Protein AF-A0A0P4UXC6-F1 (afdb_monomer_lite)

Secondary structure (DSSP, 8-state):
----HHHHHHTT--TT--EEEEE-TTSPEEEEES---GGGGTTTS--TTS----HHHHHHHHHHHHHHT-

Foldseek 3Di:
DDDDPVRCVVQVPDVVWDWDWDQDPVRDIDIHTPPDDVVVCPCVPDDPPDDDDDPVRVVVVVVVVVVVVD

pLDDT: mean 85.82, std 9.83, range [62.12, 97.0]

Sequence (70 aa):
MTIPPEIQAHLKLQPGSRVEFIIDGSGAVKVLPLDISVANLAGILHRPDTPTVSIDEMNQAIQDEINHRA

Structure (mmCIF, N/CA/C/O backbone):
data_AF-A0A0P4UXC6-F1
#
_entry.id   AF-A0A0P4UXC6-F1
#
loop_
_atom_site.group_PDB
_atom_site.id
_atom_site.type_symbol
_atom_site.label_atom_id
_atom_site.label_alt_id
_atom_site.label_comp_id
_atom_site.label_asym_id
_atom_site.label_entity_id
_atom_site.label_seq_id
_atom_site.pdbx_PDB_ins_code
_atom_site.Cartn_x
_atom_site.Cartn_y
_atom_site.Cartn_z
_atom_site.occupancy
_atom_site.B_iso_or_equiv
_atom_site.auth_seq_id
_atom_site.auth_comp_id
_atom_site.auth_asym_id
_atom_site.auth_atom_id
_atom_site.pdbx_PDB_model_num
ATOM 1 N N . MET A 1 1 ? 17.228 -8.901 -10.806 1.00 72.56 1 MET A N 1
ATOM 2 C CA . MET A 1 1 ? 15.919 -8.390 -11.265 1.00 72.56 1 MET A CA 1
ATOM 3 C C . MET A 1 1 ? 15.978 -6.879 -11.202 1.00 72.56 1 MET A C 1
ATOM 5 O O . MET A 1 1 ? 16.425 -6.363 -10.186 1.00 72.56 1 MET A O 1
ATOM 9 N N . THR A 1 2 ? 15.566 -6.196 -12.265 1.00 86.62 2 THR A N 1
ATOM 10 C CA . THR A 1 2 ? 15.576 -4.731 -12.330 1.00 86.62 2 THR A CA 1
ATOM 11 C C . THR A 1 2 ? 14.142 -4.249 -12.450 1.00 86.62 2 THR A C 1
ATOM 13 O O . THR A 1 2 ? 13.405 -4.740 -13.301 1.00 86.62 2 THR A O 1
ATOM 16 N N . ILE A 1 3 ? 13.749 -3.302 -11.602 1.00 88.25 3 ILE A N 1
ATOM 17 C CA . ILE A 1 3 ? 12.468 -2.607 -11.732 1.00 88.25 3 ILE A CA 1
ATOM 18 C C . ILE A 1 3 ? 12.683 -1.460 -12.730 1.00 88.25 3 ILE A C 1
ATOM 20 O O . ILE A 1 3 ? 13.616 -0.680 -12.524 1.00 88.25 3 ILE A O 1
ATOM 24 N N . PRO A 1 4 ? 11.889 -1.341 -13.806 1.00 92.62 4 PRO A N 1
ATOM 25 C CA . PRO A 1 4 ? 12.039 -0.255 -14.772 1.00 92.62 4 PRO A CA 1
ATOM 26 C C . PRO A 1 4 ? 11.946 1.136 -14.114 1.00 92.62 4 PRO A C 1
ATOM 28 O O . PRO A 1 4 ? 11.187 1.291 -13.152 1.00 92.62 4 PRO A O 1
ATOM 31 N N . PRO A 1 5 ? 12.669 2.159 -14.614 1.00 91.44 5 PRO A N 1
ATOM 32 C CA . PRO A 1 5 ? 12.703 3.491 -13.999 1.00 91.44 5 PRO A CA 1
ATOM 33 C C . PRO A 1 5 ? 11.321 4.130 -13.810 1.00 91.44 5 PRO A C 1
ATOM 35 O O . PRO A 1 5 ? 11.054 4.742 -12.780 1.00 91.44 5 PRO A O 1
ATOM 38 N N . GLU A 1 6 ? 10.418 3.937 -14.770 1.00 93.81 6 GLU A N 1
ATOM 39 C CA . GLU A 1 6 ? 9.029 4.410 -14.709 1.00 93.81 6 GLU A CA 1
ATOM 40 C C . GLU A 1 6 ? 8.244 3.809 -13.534 1.00 93.81 6 GLU A C 1
ATOM 42 O O . GLU A 1 6 ? 7.524 4.524 -12.837 1.00 93.81 6 GLU A O 1
ATOM 47 N N . ILE A 1 7 ? 8.452 2.521 -13.245 1.00 91.00 7 ILE A N 1
ATOM 48 C CA . ILE A 1 7 ? 7.821 1.834 -12.115 1.00 91.00 7 ILE A CA 1
ATOM 49 C C . ILE A 1 7 ? 8.455 2.284 -10.794 1.00 91.00 7 ILE A C 1
ATOM 51 O O . ILE A 1 7 ? 7.735 2.503 -9.821 1.00 91.00 7 ILE A O 1
ATOM 55 N N . GLN A 1 8 ? 9.779 2.490 -10.753 1.00 90.12 8 GLN A N 1
ATOM 56 C CA . GLN A 1 8 ? 10.450 3.044 -9.568 1.00 90.12 8 GLN A CA 1
ATOM 57 C C . GLN A 1 8 ? 9.906 4.431 -9.215 1.00 90.12 8 GLN A C 1
ATOM 59 O O . GLN A 1 8 ? 9.585 4.681 -8.056 1.00 90.12 8 GLN A O 1
ATOM 64 N N . ALA A 1 9 ? 9.760 5.310 -10.209 1.00 90.50 9 ALA A N 1
ATOM 65 C CA . ALA A 1 9 ? 9.219 6.651 -10.019 1.00 90.50 9 ALA A CA 1
ATOM 66 C C . ALA A 1 9 ? 7.751 6.614 -9.569 1.00 90.50 9 ALA A C 1
ATOM 68 O O . ALA A 1 9 ? 7.378 7.318 -8.630 1.00 90.50 9 ALA A O 1
ATOM 69 N N . HIS A 1 10 ? 6.931 5.759 -10.189 1.00 89.31 10 HIS A N 1
ATOM 70 C CA . HIS A 1 10 ? 5.520 5.605 -9.839 1.00 89.31 10 HIS A CA 1
ATOM 71 C C . HIS A 1 10 ? 5.326 5.126 -8.393 1.00 89.31 10 HIS A C 1
ATOM 73 O O . HIS A 1 10 ? 4.514 5.678 -7.653 1.00 89.31 10 HIS A O 1
ATOM 79 N N . LEU A 1 11 ? 6.119 4.139 -7.973 1.00 87.81 11 LEU A N 1
ATOM 80 C CA . LEU A 1 11 ? 6.093 3.584 -6.618 1.00 87.81 11 LEU A CA 1
ATOM 81 C C . LEU A 1 11 ? 6.963 4.370 -5.622 1.00 87.81 11 LEU A C 1
ATOM 83 O O . LEU A 1 11 ? 7.044 3.989 -4.456 1.00 87.81 11 LEU A O 1
ATOM 87 N N . LYS A 1 12 ? 7.601 5.464 -6.065 1.00 88.44 12 LYS A N 1
ATOM 88 C CA . LYS A 1 12 ? 8.506 6.320 -5.278 1.00 88.44 12 LYS A CA 1
ATOM 89 C C . LYS A 1 12 ? 9.629 5.541 -4.578 1.00 88.44 12 LYS A C 1
ATOM 91 O O . LYS A 1 12 ? 10.028 5.880 -3.466 1.00 88.44 12 LYS A O 1
ATOM 96 N N . LEU A 1 13 ? 10.146 4.503 -5.233 1.00 88.69 13 LEU A N 1
ATOM 97 C CA . LEU A 1 13 ? 11.222 3.673 -4.698 1.00 88.69 13 LEU A CA 1
ATOM 98 C C . LEU A 1 13 ? 12.547 4.435 -4.712 1.00 88.69 13 LEU A C 1
ATOM 100 O O . LEU A 1 13 ? 12.849 5.178 -5.644 1.00 88.69 13 LEU A O 1
ATOM 104 N N . GLN A 1 14 ? 13.347 4.215 -3.679 1.00 87.81 14 GLN A N 1
ATOM 105 C CA . GLN A 1 14 ? 14.718 4.688 -3.541 1.00 87.81 14 GLN A CA 1
ATOM 106 C C . GLN A 1 14 ? 15.626 3.492 -3.220 1.00 87.81 14 GLN A C 1
ATOM 108 O O . GLN A 1 14 ? 15.137 2.438 -2.798 1.00 87.81 14 GLN A O 1
ATOM 113 N N . PRO A 1 15 ? 16.954 3.610 -3.391 1.00 87.50 15 PRO A N 1
ATOM 114 C CA . PRO A 1 15 ? 17.875 2.600 -2.885 1.00 87.50 15 PRO A CA 1
ATOM 115 C C . PRO A 1 15 ? 17.616 2.323 -1.396 1.00 87.50 15 PRO A C 1
ATOM 117 O O . PRO A 1 15 ? 17.674 3.230 -0.570 1.00 87.50 15 PRO A O 1
ATOM 120 N N . GLY A 1 16 ? 17.305 1.067 -1.066 1.00 87.00 16 GLY A N 1
ATOM 121 C CA . GLY A 1 16 ? 16.949 0.643 0.293 1.00 87.00 16 GLY A CA 1
ATOM 122 C C . GLY A 1 16 ? 15.446 0.596 0.604 1.00 87.00 16 GLY A C 1
ATOM 123 O O . GLY A 1 16 ? 15.093 0.086 1.666 1.00 87.00 16 GLY A O 1
ATOM 124 N N . SER A 1 17 ? 14.569 1.053 -0.299 1.00 87.38 17 SER A N 1
ATOM 125 C CA . SER A 1 17 ? 13.115 0.915 -0.139 1.00 87.38 17 SER A CA 1
ATOM 126 C C . SER A 1 17 ? 12.682 -0.547 -0.061 1.00 87.38 17 SER A C 1
ATOM 128 O O . SER A 1 17 ? 13.185 -1.404 -0.794 1.00 87.38 17 SER A O 1
ATOM 130 N N . ARG A 1 18 ? 11.706 -0.823 0.803 1.00 88.25 18 ARG A N 1
ATOM 131 C CA . ARG A 1 18 ? 11.125 -2.155 0.983 1.00 88.25 18 ARG A CA 1
ATOM 132 C C . ARG A 1 18 ? 9.868 -2.315 0.137 1.00 88.25 18 ARG A C 1
ATOM 134 O O . ARG A 1 18 ? 9.037 -1.411 0.051 1.00 88.25 18 ARG A O 1
ATOM 141 N N . VAL A 1 19 ? 9.720 -3.491 -0.463 1.00 90.56 19 VAL A N 1
ATOM 142 C CA . VAL A 1 19 ? 8.551 -3.859 -1.266 1.00 90.56 19 VAL A CA 1
ATOM 143 C C . VAL A 1 19 ? 8.060 -5.250 -0.889 1.00 90.56 19 VAL A C 1
ATOM 145 O O . VAL A 1 19 ? 8.848 -6.111 -0.499 1.00 90.56 19 VAL A O 1
ATOM 148 N N . GLU A 1 20 ? 6.762 -5.463 -1.039 1.00 91.50 20 GLU A N 1
ATOM 149 C CA . GLU A 1 20 ? 6.104 -6.756 -0.917 1.00 91.50 20 GLU A CA 1
ATOM 150 C C . GLU A 1 20 ? 5.697 -7.264 -2.301 1.00 91.50 20 GLU A C 1
ATOM 152 O O . GLU A 1 20 ? 5.208 -6.503 -3.140 1.00 91.50 20 GLU A O 1
ATOM 157 N N . PHE A 1 21 ? 5.905 -8.559 -2.537 1.00 92.25 21 PHE A N 1
ATOM 158 C CA . PHE A 1 21 ? 5.496 -9.242 -3.759 1.0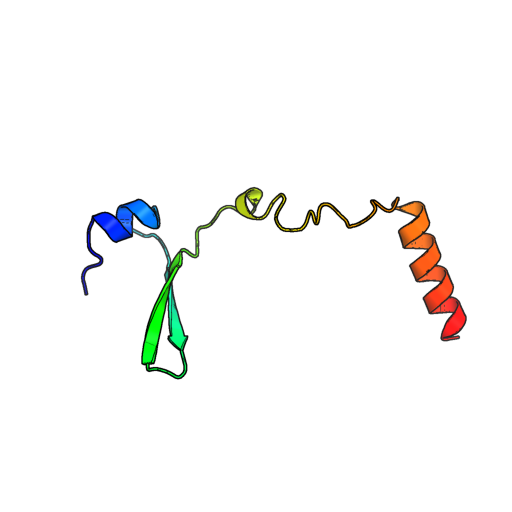0 92.25 21 PHE A CA 1
ATOM 159 C C . PHE A 1 21 ? 4.342 -10.187 -3.444 1.00 92.25 21 PHE A C 1
ATOM 161 O O . PHE A 1 21 ? 4.491 -11.098 -2.633 1.00 92.25 21 PHE A O 1
ATOM 168 N N . ILE A 1 22 ? 3.211 -9.993 -4.116 1.00 94.38 22 ILE A N 1
ATOM 169 C CA . ILE A 1 22 ? 2.020 -10.830 -3.964 1.00 94.38 22 ILE A CA 1
ATOM 170 C C . ILE A 1 22 ? 1.758 -11.531 -5.289 1.00 94.38 22 ILE A C 1
ATOM 172 O O . ILE A 1 22 ? 1.655 -10.878 -6.325 1.00 94.38 22 ILE A O 1
ATOM 176 N N . ILE A 1 23 ? 1.628 -12.854 -5.254 1.00 95.06 23 ILE A N 1
ATOM 177 C CA . ILE A 1 23 ? 1.263 -13.661 -6.419 1.00 95.06 23 ILE A CA 1
ATOM 178 C C . ILE A 1 23 ? -0.224 -13.975 -6.307 1.00 95.06 23 ILE A C 1
ATOM 180 O O . ILE A 1 23 ? -0.660 -14.530 -5.298 1.00 95.06 23 ILE A O 1
ATOM 184 N N . ASP A 1 24 ? -1.008 -13.599 -7.313 1.00 93.56 24 ASP A N 1
ATOM 185 C CA . ASP A 1 24 ? -2.424 -13.960 -7.350 1.00 93.56 24 ASP A CA 1
ATOM 186 C C . ASP A 1 24 ? -2.668 -15.326 -8.014 1.00 93.56 24 ASP A C 1
ATOM 188 O O . ASP A 1 24 ? -1.758 -15.964 -8.545 1.00 93.56 24 ASP A O 1
ATOM 192 N N . GLY A 1 25 ? -3.920 -15.793 -7.982 1.00 93.19 25 GLY A N 1
ATOM 193 C CA . GLY A 1 25 ? -4.300 -17.102 -8.524 1.00 93.19 25 GLY A CA 1
ATOM 194 C C . GLY A 1 25 ? -4.099 -17.259 -10.037 1.00 93.19 25 GLY A C 1
ATOM 195 O O . GLY A 1 25 ? -4.143 -18.382 -10.529 1.00 93.19 25 GLY A O 1
ATOM 196 N N . SER A 1 26 ? -3.864 -16.167 -10.774 1.00 93.56 26 SER A N 1
ATOM 197 C CA . SER A 1 26 ? -3.527 -16.202 -12.203 1.00 93.56 26 SER A CA 1
ATOM 198 C C . SER A 1 26 ? -2.018 -16.297 -12.462 1.00 93.56 26 SER A C 1
ATOM 200 O O . SER A 1 26 ? -1.598 -16.475 -13.603 1.00 93.56 26 SER A O 1
ATOM 202 N N . GLY A 1 27 ? -1.199 -16.183 -11.409 1.00 91.69 27 GLY A N 1
ATOM 203 C CA . GLY A 1 27 ? 0.256 -16.099 -11.498 1.00 91.69 27 GLY A CA 1
ATOM 204 C C . GLY A 1 27 ? 0.775 -14.679 -11.741 1.00 91.69 27 GLY A C 1
ATOM 205 O O . GLY A 1 27 ? 1.982 -14.499 -11.910 1.00 91.69 27 GLY A O 1
ATOM 206 N N . ALA A 1 28 ? -0.097 -13.664 -11.744 1.00 94.12 28 ALA A N 1
ATOM 207 C CA . ALA A 1 28 ? 0.337 -12.279 -11.842 1.00 94.12 28 ALA A CA 1
ATOM 208 C C . ALA A 1 28 ? 0.996 -11.836 -10.528 1.00 94.12 28 ALA A C 1
ATOM 210 O O . ALA A 1 28 ? 0.519 -12.139 -9.432 1.00 94.12 28 ALA A O 1
ATOM 211 N N . VAL A 1 29 ? 2.102 -11.100 -10.652 1.00 92.19 29 VAL A N 1
ATOM 212 C CA . VAL A 1 29 ? 2.864 -10.580 -9.514 1.00 92.19 29 VAL A CA 1
ATOM 213 C C . VAL A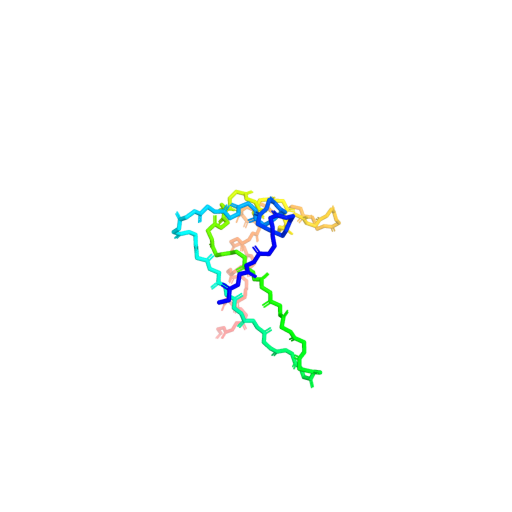 1 29 ? 2.523 -9.110 -9.308 1.00 92.19 29 VAL A C 1
ATOM 215 O O . VAL A 1 29 ? 2.765 -8.275 -10.179 1.00 92.19 29 VAL A O 1
ATOM 218 N N . LYS A 1 30 ? 1.989 -8.785 -8.134 1.00 91.75 30 LYS A N 1
ATOM 219 C CA . LYS A 1 30 ? 1.765 -7.417 -7.666 1.00 91.75 30 LYS A CA 1
ATOM 220 C C . LYS A 1 30 ? 2.930 -6.998 -6.782 1.00 91.75 30 LYS A C 1
ATOM 222 O O . LYS A 1 30 ? 3.380 -7.778 -5.947 1.00 91.75 30 LYS A O 1
ATOM 227 N N . VAL A 1 31 ? 3.396 -5.767 -6.961 1.00 90.75 31 VAL A N 1
ATOM 228 C CA . VAL A 1 31 ? 4.479 -5.174 -6.168 1.00 90.75 31 VAL A CA 1
ATOM 229 C C . VAL A 1 31 ? 3.909 -4.002 -5.386 1.00 90.75 31 VAL A C 1
ATOM 231 O O . VAL A 1 31 ? 3.372 -3.075 -5.993 1.00 90.75 31 VAL A O 1
ATOM 234 N N . LEU A 1 32 ? 4.018 -4.039 -4.060 1.00 89.25 32 LEU A N 1
ATOM 235 C CA . LEU A 1 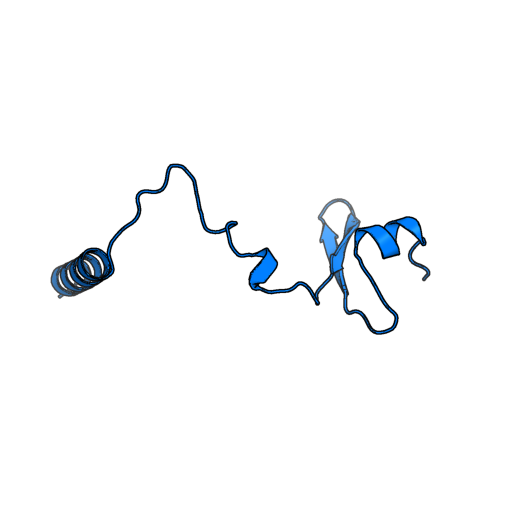32 ? 3.530 -2.981 -3.179 1.00 89.25 32 LEU A CA 1
ATOM 236 C C . LEU A 1 32 ? 4.693 -2.349 -2.402 1.00 89.25 32 LEU A C 1
ATOM 238 O O . LEU A 1 32 ? 5.498 -3.080 -1.829 1.00 89.25 32 LEU A O 1
ATOM 242 N N . PRO A 1 33 ? 4.811 -1.010 -2.355 1.00 89.31 33 PRO A N 1
ATOM 243 C CA . PRO A 1 33 ? 5.779 -0.340 -1.495 1.00 89.31 33 PRO A CA 1
ATOM 244 C C . PRO A 1 33 ? 5.351 -0.459 -0.028 1.00 89.31 33 PRO A C 1
ATOM 246 O O . PRO A 1 33 ? 4.198 -0.193 0.308 1.00 89.31 33 PRO A O 1
ATOM 249 N N . LEU A 1 34 ? 6.286 -0.834 0.848 1.00 84.19 34 LEU A N 1
ATOM 250 C CA . LEU A 1 34 ? 6.022 -0.996 2.284 1.00 84.19 34 LEU A CA 1
ATOM 251 C C . LEU A 1 34 ? 6.293 0.278 3.091 1.00 84.19 34 LEU A C 1
ATOM 253 O O . LEU A 1 34 ? 5.715 0.466 4.158 1.00 84.19 34 LEU A O 1
ATOM 257 N N . ASP A 1 35 ? 7.114 1.187 2.567 1.00 76.69 35 ASP A N 1
ATOM 258 C CA . ASP A 1 35 ? 7.503 2.428 3.249 1.00 76.69 35 ASP A CA 1
ATOM 259 C C . ASP A 1 35 ? 6.491 3.571 3.004 1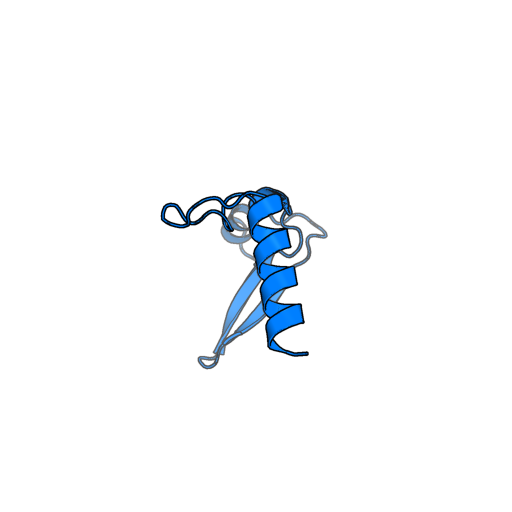.00 76.69 35 ASP A C 1
ATOM 261 O O . ASP A 1 35 ? 6.853 4.738 2.840 1.00 76.69 35 ASP A O 1
ATOM 265 N N . ILE A 1 36 ? 5.197 3.242 2.933 1.00 73.69 36 ILE A N 1
ATOM 266 C CA . ILE A 1 36 ? 4.131 4.233 2.760 1.00 73.69 36 ILE A CA 1
ATOM 267 C C . ILE A 1 36 ? 3.815 4.925 4.090 1.00 73.69 36 ILE A C 1
ATOM 269 O O . ILE A 1 36 ? 3.586 4.287 5.115 1.00 73.69 36 ILE A O 1
ATOM 273 N N . SER A 1 37 ? 3.783 6.260 4.075 1.00 74.88 37 SER A N 1
ATOM 274 C CA . SER A 1 37 ? 3.402 7.053 5.249 1.00 74.88 37 SER A CA 1
ATOM 275 C C . SER A 1 37 ? 1.986 6.699 5.709 1.00 74.88 37 SER A C 1
ATOM 277 O O . SER A 1 37 ? 1.064 6.680 4.894 1.00 74.88 37 SER A O 1
ATOM 279 N N . VAL A 1 38 ? 1.788 6.517 7.020 1.00 70.75 38 VAL A N 1
ATOM 280 C CA . VAL A 1 38 ? 0.459 6.316 7.636 1.00 70.75 38 VAL A CA 1
ATOM 281 C C . VAL A 1 38 ? -0.478 7.490 7.334 1.00 70.75 38 VAL A C 1
ATOM 283 O O . VAL A 1 38 ? -1.685 7.304 7.219 1.00 70.75 38 VAL A O 1
ATOM 286 N N . ALA A 1 39 ? 0.064 8.692 7.106 1.00 69.06 39 ALA A N 1
ATOM 287 C CA . ALA A 1 39 ? -0.724 9.843 6.673 1.00 69.06 39 ALA A CA 1
ATOM 288 C C . ALA A 1 39 ? -1.406 9.624 5.310 1.00 69.06 39 ALA A C 1
ATOM 290 O O . ALA A 1 39 ? -2.463 10.194 5.073 1.00 69.06 39 ALA A O 1
ATOM 291 N N . ASN A 1 40 ? -0.868 8.760 4.439 1.00 69.69 40 ASN A N 1
ATOM 292 C CA . ASN A 1 40 ? -1.525 8.397 3.178 1.00 69.69 40 ASN A CA 1
ATOM 293 C C . ASN A 1 40 ? -2.786 7.540 3.396 1.00 69.69 40 ASN A C 1
ATOM 295 O O . ASN A 1 40 ? -3.580 7.392 2.473 1.00 69.69 40 ASN A O 1
ATOM 299 N N . LEU A 1 41 ? -2.973 6.971 4.594 1.00 69.19 41 LEU A N 1
ATOM 30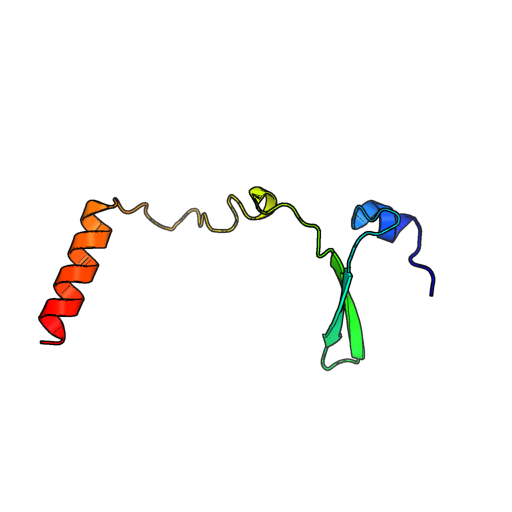0 C CA . LEU A 1 41 ? -4.203 6.279 4.987 1.00 69.19 41 LEU A CA 1
ATOM 301 C C . LEU A 1 41 ? -5.256 7.244 5.552 1.00 69.19 41 LEU A C 1
ATOM 303 O O . LEU A 1 41 ? -6.427 6.876 5.681 1.00 69.19 41 LEU A O 1
ATOM 307 N N . ALA A 1 42 ? -4.866 8.477 5.889 1.00 62.12 42 ALA A N 1
ATOM 308 C CA . ALA A 1 42 ? -5.798 9.484 6.375 1.00 62.12 42 ALA A CA 1
ATOM 309 C C . ALA A 1 42 ? -6.815 9.818 5.272 1.00 62.12 42 ALA A C 1
ATOM 311 O O . ALA A 1 42 ? -6.454 10.045 4.120 1.00 62.12 42 ALA A O 1
ATOM 312 N N . GLY A 1 43 ? -8.103 9.807 5.614 1.00 64.00 43 GLY A N 1
ATOM 313 C CA . GLY A 1 43 ? -9.188 10.003 4.649 1.00 64.00 43 GLY A CA 1
ATOM 314 C C . GLY A 1 43 ? -9.646 8.733 3.920 1.00 64.00 43 GLY A C 1
ATOM 315 O O . GLY A 1 43 ? -10.770 8.725 3.439 1.00 64.00 43 GLY A O 1
ATOM 316 N N . ILE A 1 44 ? -8.879 7.631 3.921 1.00 66.62 44 ILE A N 1
ATOM 317 C CA . ILE A 1 44 ? -9.363 6.327 3.409 1.00 66.62 44 ILE A CA 1
ATOM 318 C C . ILE A 1 44 ? -10.434 5.743 4.344 1.00 66.62 44 ILE A C 1
ATOM 320 O O . ILE A 1 44 ? -11.393 5.122 3.894 1.00 66.62 44 ILE A O 1
ATOM 324 N N . LEU A 1 45 ? -10.302 5.986 5.653 1.00 65.25 45 LEU A N 1
ATOM 325 C CA . LEU A 1 45 ? -11.327 5.632 6.641 1.00 65.25 45 LEU A CA 1
ATOM 326 C C . LEU A 1 45 ? -12.556 6.552 6.584 1.00 65.25 45 LEU A C 1
ATOM 328 O O . LEU A 1 45 ? -13.608 6.196 7.113 1.00 65.25 45 LEU A O 1
ATOM 332 N N . HIS A 1 46 ? -12.442 7.730 5.961 1.00 68.81 46 HIS A N 1
ATOM 333 C CA . HIS A 1 46 ? -13.574 8.633 5.808 1.00 68.81 46 HIS A CA 1
ATOM 334 C C . HIS A 1 46 ? -14.443 8.160 4.642 1.00 68.81 46 HIS A C 1
ATOM 336 O O . HIS A 1 46 ? -14.086 8.291 3.474 1.00 68.81 46 HIS A O 1
ATOM 342 N N . ARG A 1 47 ? -15.608 7.606 4.969 1.00 71.94 47 ARG A N 1
ATOM 343 C CA . ARG A 1 47 ? -16.664 7.323 3.997 1.00 71.94 47 ARG A CA 1
ATOM 344 C C . ARG A 1 47 ? -17.623 8.521 3.991 1.00 71.94 47 ARG A C 1
ATOM 346 O O . ARG A 1 47 ? -18.160 8.814 5.058 1.00 71.94 47 ARG A O 1
ATOM 353 N N . PRO A 1 48 ? -17.858 9.186 2.840 1.00 72.19 48 PRO A N 1
ATOM 354 C CA . PRO A 1 48 ? -18.683 10.399 2.766 1.00 72.19 48 PRO A CA 1
ATOM 355 C C . PRO A 1 48 ? -20.077 10.237 3.381 1.00 72.19 48 PRO A C 1
ATOM 357 O O . PRO A 1 48 ? -20.567 11.138 4.051 1.00 72.19 48 PRO A O 1
ATOM 360 N N . ASP A 1 49 ? -20.677 9.058 3.211 1.00 82.19 49 ASP A N 1
ATOM 361 C CA . ASP A 1 49 ? -22.025 8.749 3.699 1.00 82.19 49 ASP A CA 1
ATOM 362 C C . ASP A 1 49 ? -22.034 8.102 5.092 1.00 82.19 49 ASP A C 1
ATOM 364 O O . ASP A 1 49 ? -23.060 7.597 5.543 1.00 82.19 49 ASP A O 1
ATOM 368 N N . THR A 1 50 ? -20.886 8.034 5.774 1.00 81.38 50 THR A N 1
ATOM 369 C CA . THR A 1 50 ? -20.828 7.522 7.146 1.00 81.38 50 THR A CA 1
ATOM 370 C C . THR A 1 50 ? -21.018 8.674 8.128 1.00 81.38 50 THR A C 1
ATOM 372 O O . THR A 1 50 ? -20.171 9.570 8.174 1.00 81.38 50 THR A O 1
ATOM 375 N N . PRO A 1 51 ? -22.110 8.669 8.916 1.00 83.06 51 PRO A N 1
ATOM 376 C CA . PRO A 1 51 ? -22.348 9.706 9.905 1.00 83.06 51 PRO A CA 1
ATOM 377 C C . PRO A 1 51 ? -21.234 9.702 10.950 1.00 83.06 51 PRO A C 1
ATOM 379 O O . PRO A 1 51 ? -20.764 8.651 11.391 1.00 83.06 51 PRO A O 1
ATOM 382 N N . THR A 1 52 ? -20.804 10.896 11.345 1.00 84.81 52 THR A N 1
ATOM 383 C CA . THR A 1 52 ? -19.867 11.062 12.453 1.00 84.81 52 THR A CA 1
ATOM 384 C C . THR A 1 52 ? -20.583 10.744 13.756 1.00 84.81 52 THR A C 1
ATOM 386 O O . THR A 1 52 ? -21.644 11.309 14.010 1.00 84.81 52 THR A O 1
ATOM 389 N N . VAL A 1 53 ? -19.982 9.896 14.584 1.00 89.44 53 VAL A N 1
ATOM 390 C CA . VAL A 1 53 ? -20.437 9.657 15.957 1.00 89.44 53 VAL A CA 1
ATOM 391 C C . VAL A 1 53 ? -19.486 10.332 16.932 1.00 89.44 53 VAL A C 1
ATOM 393 O O . VAL A 1 53 ? -18.271 10.378 16.716 1.00 89.44 53 VAL A O 1
ATOM 396 N N . SER A 1 54 ? -20.045 10.886 17.996 1.00 93.69 54 SER A N 1
ATOM 397 C CA . SER A 1 54 ? -19.292 11.401 19.130 1.00 93.69 54 SER A CA 1
ATOM 398 C C . SER A 1 54 ? -18.697 10.258 19.956 1.00 93.69 54 SER A C 1
ATOM 400 O O . SER A 1 54 ? -19.155 9.113 19.922 1.00 93.69 54 SER A O 1
ATOM 402 N N . ILE A 1 55 ? -17.668 10.582 20.739 1.00 95.12 55 ILE A N 1
ATOM 403 C CA . ILE A 1 55 ? -17.076 9.633 21.689 1.00 95.12 55 ILE A CA 1
ATOM 404 C C . ILE A 1 55 ? -18.110 9.182 22.730 1.00 95.12 55 ILE A C 1
ATOM 406 O O . ILE A 1 55 ? -18.105 8.018 23.121 1.00 95.12 55 ILE A O 1
ATOM 410 N N . ASP A 1 56 ? -19.025 10.065 23.132 1.00 96.44 56 ASP A N 1
ATOM 411 C CA . ASP A 1 56 ? -20.074 9.745 24.103 1.00 96.44 56 ASP A CA 1
ATOM 412 C C . ASP A 1 56 ? -21.070 8.717 23.549 1.00 96.44 56 ASP A C 1
ATOM 414 O O . ASP A 1 56 ? -21.368 7.732 24.221 1.00 96.44 56 ASP A O 1
ATOM 418 N N . GLU A 1 57 ? -21.513 8.875 22.297 1.00 94.75 57 GLU A N 1
ATOM 419 C CA . GLU A 1 57 ? -22.373 7.893 21.616 1.00 94.75 57 GLU A CA 1
ATOM 420 C C . GLU A 1 57 ? -21.679 6.533 21.471 1.00 94.75 57 GLU A C 1
ATOM 422 O O . GLU A 1 57 ? -22.297 5.486 21.669 1.00 94.75 57 GLU A O 1
ATOM 427 N N . MET A 1 58 ? -20.377 6.537 21.174 1.00 94.88 58 MET A N 1
ATOM 428 C CA . MET A 1 58 ? -19.586 5.312 21.074 1.00 94.88 58 MET A CA 1
ATOM 429 C C . MET A 1 58 ? -19.468 4.604 22.432 1.00 94.88 58 MET A C 1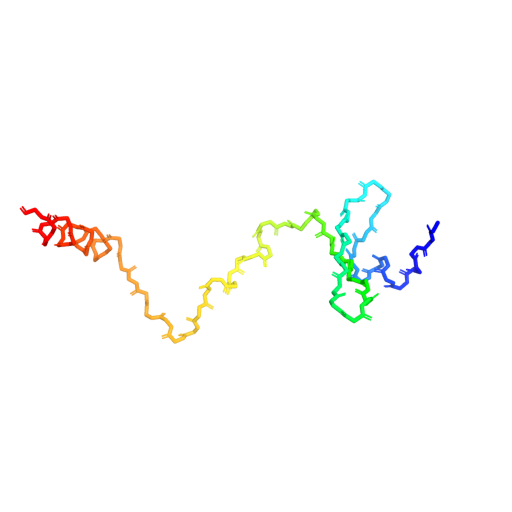
ATOM 431 O O . MET A 1 58 ? -19.646 3.389 22.514 1.00 94.88 58 MET A O 1
ATOM 435 N N . ASN A 1 59 ? -19.214 5.360 23.503 1.00 97.00 59 ASN A N 1
ATOM 436 C CA . ASN A 1 59 ? -19.154 4.828 24.864 1.00 97.00 59 ASN A CA 1
ATOM 437 C C . ASN A 1 59 ? -20.502 4.253 25.310 1.00 97.00 59 ASN A C 1
ATOM 439 O O . ASN A 1 59 ? -20.527 3.183 25.920 1.00 97.00 59 ASN A O 1
ATOM 443 N N . GLN A 1 60 ? -21.608 4.924 24.980 1.00 96.31 60 GLN A N 1
ATOM 444 C CA . GLN A 1 60 ? -22.949 4.444 25.304 1.00 96.31 60 GLN A CA 1
ATOM 445 C C . GLN A 1 60 ? -23.245 3.109 24.613 1.00 96.31 60 GLN A C 1
ATOM 447 O O . GLN A 1 60 ? -23.647 2.158 25.276 1.00 96.31 60 GLN A O 1
ATOM 452 N N . ALA A 1 61 ? -22.956 2.992 23.314 1.00 94.75 61 ALA A N 1
ATOM 453 C CA . ALA A 1 61 ? -23.170 1.750 22.571 1.00 94.75 61 ALA A CA 1
ATOM 454 C C . ALA A 1 61 ? -22.359 0.568 23.140 1.00 94.75 61 ALA A C 1
ATOM 456 O O . ALA A 1 61 ? -22.850 -0.559 23.190 1.00 94.75 61 ALA A O 1
ATOM 457 N N . ILE A 1 62 ? -21.129 0.820 23.606 1.00 94.94 62 ILE A N 1
ATOM 458 C CA . ILE A 1 62 ? -20.303 -0.197 24.274 1.00 94.94 62 ILE A CA 1
ATOM 459 C C . ILE A 1 62 ? -20.948 -0.639 25.594 1.00 94.94 62 ILE A C 1
ATOM 461 O O . ILE A 1 62 ? -20.998 -1.836 25.876 1.00 94.94 62 ILE A O 1
ATOM 465 N N . GLN A 1 63 ? -21.439 0.305 26.402 1.00 95.50 63 GLN A N 1
ATOM 466 C CA . GLN A 1 63 ? -22.113 -0.010 27.665 1.00 95.50 63 GLN A CA 1
ATOM 467 C C . GLN A 1 63 ? -23.400 -0.804 27.439 1.00 95.50 63 GLN A C 1
ATOM 469 O O . GLN A 1 63 ? -23.629 -1.797 28.129 1.00 95.50 63 GLN A O 1
ATOM 474 N N . ASP A 1 64 ? -24.207 -0.410 26.456 1.00 94.38 64 ASP A N 1
ATOM 475 C CA . ASP A 1 64 ? -25.456 -1.089 26.116 1.00 94.38 64 ASP A CA 1
ATOM 476 C C . ASP A 1 64 ? -25.199 -2.541 25.679 1.00 94.38 64 ASP A C 1
ATOM 478 O O . ASP A 1 64 ? -25.877 -3.455 26.149 1.00 94.38 64 ASP A O 1
ATOM 482 N N . GLU A 1 65 ? -24.172 -2.780 24.856 1.00 94.88 65 GLU A N 1
ATOM 483 C CA . GLU A 1 65 ? -23.783 -4.130 24.425 1.00 94.88 65 GLU A CA 1
ATOM 484 C C . GLU A 1 65 ? -23.275 -4.993 25.591 1.00 94.88 65 GLU A C 1
ATOM 486 O O . GLU A 1 65 ? -23.601 -6.179 25.678 1.00 94.88 65 GLU A O 1
ATOM 491 N N . ILE A 1 66 ? -22.495 -4.415 26.512 1.00 94.69 66 ILE A N 1
ATOM 492 C CA . ILE A 1 66 ? -22.039 -5.116 27.723 1.00 94.69 66 ILE A CA 1
ATOM 493 C C . ILE A 1 66 ? -23.241 -5.517 28.586 1.00 94.69 66 ILE A C 1
ATOM 495 O O . ILE A 1 66 ? -23.308 -6.659 29.038 1.00 94.69 66 ILE A O 1
ATOM 499 N N . ASN A 1 67 ? -24.200 -4.609 28.774 1.00 90.75 67 ASN A N 1
ATOM 500 C CA . ASN A 1 67 ? -25.406 -4.856 29.564 1.00 90.75 67 ASN A CA 1
ATOM 501 C C . ASN A 1 67 ? -26.346 -5.875 28.904 1.00 90.75 67 ASN A C 1
ATOM 503 O O . ASN A 1 67 ? -27.032 -6.606 29.606 1.00 90.75 67 ASN A O 1
ATOM 507 N N . HIS A 1 68 ? -26.382 -5.945 27.570 1.00 84.06 68 HIS A N 1
ATOM 508 C CA . HIS A 1 68 ? -27.195 -6.919 26.836 1.00 84.06 68 HIS A CA 1
ATOM 509 C C . HIS A 1 68 ? -26.663 -8.358 26.952 1.00 84.06 68 HIS A C 1
ATOM 511 O O . HIS A 1 68 ? -27.428 -9.314 26.828 1.00 84.06 68 HIS A O 1
ATOM 517 N N . ARG A 1 69 ? -25.351 -8.520 27.165 1.00 80.19 69 ARG A N 1
ATOM 518 C CA . ARG A 1 69 ? -24.681 -9.827 27.291 1.00 80.19 69 ARG A CA 1
ATOM 519 C C . ARG A 1 69 ? -24.569 -10.343 28.732 1.00 80.19 69 ARG A C 1
ATOM 521 O O . ARG A 1 69 ? -24.060 -11.451 28.910 1.00 80.19 69 ARG A O 1
ATOM 528 N N . ALA A 1 70 ? -24.977 -9.550 29.723 1.00 63.22 70 ALA A N 1
ATOM 529 C CA . ALA A 1 70 ? -24.965 -9.888 31.149 1.00 63.22 70 ALA A CA 1
ATOM 530 C C . ALA A 1 70 ? -26.305 -10.495 31.593 1.00 63.22 70 ALA A C 1
ATOM 532 O O . ALA A 1 70 ? -26.263 -11.424 32.431 1.00 63.22 70 ALA A O 1
#

Radius of gyration: 20.92 Å; chains: 1; bounding box: 45×28×46 Å